Protein AF-A0A848V1P3-F1 (afdb_monomer)

pLDDT: mean 95.06, std 8.99, range [44.69, 98.81]

Structure (mmCIF, N/CA/C/O backbone):
data_AF-A0A848V1P3-F1
#
_entry.id   AF-A0A848V1P3-F1
#
loop_
_atom_site.group_PDB
_atom_site.id
_atom_site.type_symbol
_atom_site.label_atom_id
_atom_site.label_alt_id
_atom_site.label_comp_id
_atom_site.label_asym_id
_atom_site.label_entity_id
_atom_site.label_seq_id
_atom_site.pdbx_PDB_ins_code
_atom_site.Cartn_x
_atom_site.Cartn_y
_atom_site.Cartn_z
_atom_site.occupancy
_atom_site.B_iso_or_equiv
_atom_site.auth_seq_id
_atom_site.auth_comp_id
_atom_site.auth_asym_id
_atom_site.auth_atom_id
_atom_site.pdbx_PDB_model_num
ATOM 1 N N . MET 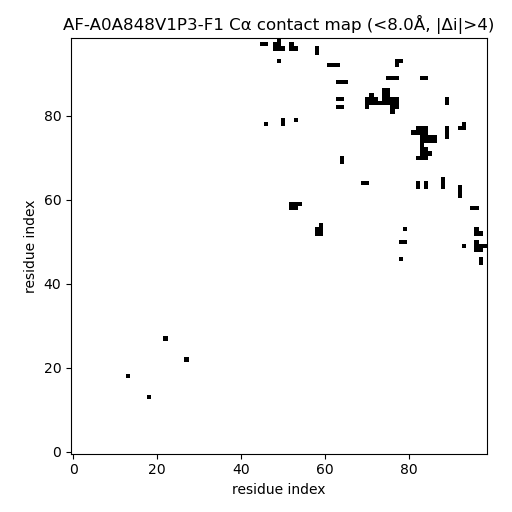A 1 1 ? 36.326 -0.272 -18.961 1.00 44.69 1 MET A N 1
ATOM 2 C CA . MET A 1 1 ? 35.770 0.718 -18.016 1.00 44.69 1 MET A CA 1
ATOM 3 C C . MET A 1 1 ? 36.032 2.095 -18.594 1.00 44.69 1 MET A C 1
ATOM 5 O O . MET A 1 1 ? 37.185 2.499 -18.661 1.00 44.69 1 MET A O 1
ATOM 9 N N . SER A 1 2 ? 34.999 2.743 -19.135 1.00 53.47 2 SER A N 1
ATOM 10 C CA . SER A 1 2 ? 35.111 4.112 -19.646 1.00 53.47 2 SER A CA 1
ATOM 11 C C . SER A 1 2 ? 35.433 5.034 -18.468 1.00 53.47 2 SER A C 1
ATOM 13 O O . SER A 1 2 ? 34.736 5.024 -17.457 1.00 53.47 2 SER A O 1
ATOM 15 N N . SER A 1 3 ? 36.549 5.752 -18.573 1.00 63.91 3 SER A N 1
ATOM 16 C CA . SER A 1 3 ? 36.917 6.813 -17.641 1.00 63.91 3 SER A CA 1
ATOM 17 C C . SER A 1 3 ? 35.860 7.912 -17.733 1.00 63.91 3 SER A C 1
ATOM 19 O O . SER A 1 3 ? 35.610 8.442 -18.814 1.00 63.91 3 SER A O 1
ATOM 21 N N . PHE A 1 4 ? 35.219 8.217 -16.605 1.00 70.12 4 PHE A N 1
ATOM 22 C CA . PHE A 1 4 ? 34.343 9.376 -16.483 1.00 70.12 4 PHE A CA 1
ATOM 23 C C . PHE A 1 4 ? 35.170 10.645 -16.701 1.00 70.12 4 PHE A C 1
ATOM 25 O O . PHE A 1 4 ? 36.092 10.922 -15.931 1.00 70.12 4 PHE A O 1
ATOM 32 N N . ASP A 1 5 ? 34.846 11.417 -17.737 1.00 78.06 5 ASP A N 1
ATOM 33 C CA . ASP A 1 5 ? 35.415 12.750 -17.908 1.00 78.06 5 ASP A CA 1
ATOM 34 C C . ASP A 1 5 ? 34.741 13.713 -16.926 1.00 78.06 5 ASP A C 1
ATOM 36 O O . ASP A 1 5 ? 33.627 14.188 -17.152 1.00 78.06 5 ASP A O 1
ATOM 40 N N . ILE A 1 6 ? 35.439 14.013 -15.830 1.00 74.94 6 ILE A N 1
ATOM 41 C CA . ILE A 1 6 ? 34.988 14.933 -14.778 1.00 74.94 6 ILE A CA 1
ATOM 42 C C . ILE A 1 6 ? 34.774 16.378 -15.268 1.00 74.94 6 ILE A C 1
ATOM 44 O O . ILE A 1 6 ? 34.255 17.198 -14.516 1.00 74.94 6 ILE A O 1
ATOM 48 N N . ARG A 1 7 ? 35.194 16.717 -16.496 1.00 81.94 7 ARG A N 1
ATOM 49 C CA . ARG A 1 7 ? 34.994 18.041 -17.112 1.00 81.94 7 ARG A CA 1
ATOM 50 C C . ARG A 1 7 ? 33.762 18.101 -18.014 1.00 81.94 7 ARG A C 1
ATOM 52 O O . ARG A 1 7 ? 33.418 19.179 -18.497 1.00 81.94 7 ARG A O 1
ATOM 59 N N . SER A 1 8 ? 33.095 16.973 -18.245 1.00 82.69 8 SER A N 1
ATOM 60 C CA . SER A 1 8 ? 31.884 16.916 -19.055 1.00 82.69 8 SER A CA 1
ATOM 61 C C . SER A 1 8 ? 30.660 17.346 -18.245 1.00 82.69 8 SER A C 1
ATOM 63 O O . SER A 1 8 ? 30.381 16.803 -17.181 1.00 82.69 8 SER A O 1
ATOM 65 N N . ALA A 1 9 ? 29.876 18.283 -18.783 1.00 86.88 9 ALA A N 1
ATOM 66 C CA . ALA A 1 9 ? 28.559 18.639 -18.243 1.00 86.88 9 ALA A CA 1
ATOM 67 C C . ALA A 1 9 ? 27.457 17.635 -18.646 1.00 86.88 9 ALA A C 1
ATOM 69 O O . ALA A 1 9 ? 26.294 17.803 -18.274 1.00 86.88 9 ALA A O 1
ATOM 70 N N . LYS A 1 10 ? 27.794 16.602 -19.435 1.00 85.62 10 LYS A N 1
ATOM 71 C CA . LYS A 1 10 ? 26.838 15.571 -19.842 1.00 85.62 10 LYS A CA 1
ATOM 72 C C . LYS A 1 10 ? 26.542 14.669 -18.647 1.00 85.62 10 LYS A C 1
ATOM 74 O O . LYS A 1 10 ? 27.421 13.954 -18.170 1.00 85.62 10 LYS A O 1
ATOM 79 N N . ARG A 1 11 ? 25.289 14.688 -18.189 1.00 85.31 11 ARG A N 1
ATOM 80 C CA . ARG A 1 11 ? 24.819 13.791 -17.133 1.00 85.31 11 ARG A CA 1
ATOM 81 C C . ARG A 1 11 ? 24.935 12.334 -17.612 1.00 85.31 11 ARG A C 1
ATOM 83 O O . ARG A 1 11 ? 24.542 12.062 -18.747 1.00 85.31 11 ARG A O 1
ATOM 90 N N . PRO A 1 12 ? 25.476 11.423 -16.790 1.00 89.06 12 PRO A N 1
ATOM 91 C CA . PRO A 1 12 ? 25.492 10.008 -17.124 1.00 89.06 12 PRO A CA 1
ATOM 92 C C . PRO A 1 12 ? 24.085 9.418 -17.119 1.00 89.06 12 PRO A C 1
ATOM 94 O O . PRO A 1 12 ? 23.186 9.929 -16.444 1.00 89.06 12 PRO A O 1
ATOM 97 N N . ASP A 1 13 ? 23.931 8.324 -17.853 1.00 93.25 13 ASP A N 1
ATOM 98 C CA . ASP A 1 13 ? 22.720 7.514 -17.814 1.00 93.25 13 ASP A CA 1
ATOM 99 C C . ASP A 1 13 ? 22.551 6.861 -16.425 1.00 93.25 13 ASP A C 1
ATOM 101 O O . ASP A 1 13 ? 23.536 6.735 -15.684 1.00 93.25 13 ASP A O 1
ATOM 105 N N . PRO A 1 14 ? 21.324 6.463 -16.036 1.00 95.50 14 PRO A N 1
ATOM 106 C CA . PRO A 1 14 ? 21.097 5.737 -14.791 1.00 95.50 14 PRO A CA 1
ATOM 107 C C . PRO A 1 14 ? 21.908 4.439 -14.719 1.00 95.50 14 PRO A C 1
ATOM 109 O O . PRO A 1 14 ? 22.164 3.789 -15.735 1.00 95.50 14 PRO A O 1
ATOM 112 N N . ASP A 1 15 ? 22.271 4.039 -13.499 1.00 96.56 15 ASP A N 1
ATOM 113 C CA . ASP A 1 15 ? 22.933 2.758 -13.271 1.00 96.56 15 ASP A CA 1
ATOM 114 C C . ASP A 1 15 ? 22.086 1.611 -13.820 1.00 96.56 15 ASP A C 1
ATOM 116 O O . ASP A 1 15 ? 20.867 1.580 -13.643 1.00 96.56 15 ASP A O 1
ATOM 120 N N . LYS A 1 16 ? 22.752 0.619 -14.420 1.00 97.38 16 LYS A N 1
ATOM 12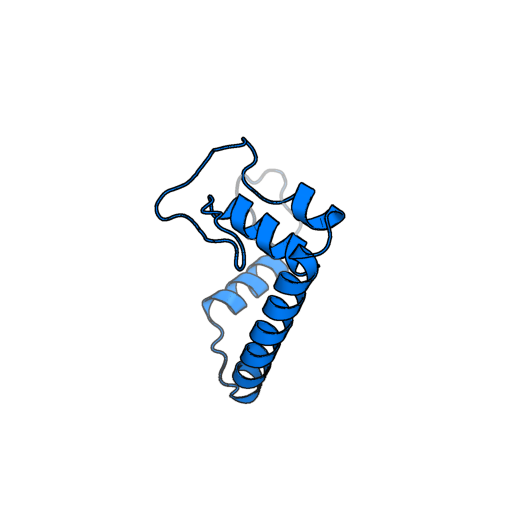1 C CA . LYS A 1 16 ? 22.083 -0.518 -15.062 1.00 97.38 16 LYS A CA 1
ATOM 122 C C . LYS A 1 16 ? 21.053 -1.202 -14.156 1.00 97.38 16 LYS A C 1
ATOM 124 O O . LYS A 1 16 ? 19.990 -1.564 -14.633 1.00 97.38 16 LYS A O 1
ATOM 129 N N . VAL A 1 17 ? 21.336 -1.337 -12.859 1.00 98.19 17 VAL A N 1
ATOM 130 C CA . VAL A 1 17 ? 20.405 -1.952 -11.894 1.00 98.19 17 VAL A CA 1
ATOM 131 C C . VAL A 1 17 ? 19.082 -1.184 -11.805 1.00 98.19 17 VAL A C 1
ATOM 133 O O . VAL A 1 17 ? 18.029 -1.802 -11.701 1.00 98.19 17 VAL A O 1
ATOM 136 N N . LEU A 1 18 ? 19.121 0.151 -11.858 1.00 98.25 18 LEU A N 1
ATOM 137 C CA . LEU A 1 18 ? 17.914 0.977 -11.811 1.00 98.25 18 LEU A CA 1
ATOM 138 C C . LEU A 1 18 ? 17.109 0.845 -13.104 1.00 98.25 18 LEU A C 1
ATOM 140 O O . LEU A 1 18 ? 15.890 0.706 -13.040 1.00 98.25 18 LEU A O 1
ATOM 144 N N . SER A 1 19 ? 17.792 0.848 -14.250 1.00 98.19 19 SER A N 1
ATOM 145 C CA . SER A 1 19 ? 17.151 0.650 -15.551 1.00 98.19 19 SER A CA 1
ATOM 146 C C . SER A 1 19 ? 16.528 -0.742 -15.663 1.00 98.19 19 SER A C 1
ATOM 148 O O . SER A 1 19 ? 15.365 -0.844 -16.015 1.00 98.19 19 SER A O 1
ATOM 150 N N . ASP A 1 20 ? 17.235 -1.798 -15.249 1.00 98.50 20 ASP A N 1
ATOM 151 C CA . ASP A 1 20 ? 16.727 -3.176 -15.315 1.00 98.50 20 ASP A CA 1
ATOM 152 C C . ASP A 1 20 ? 15.458 -3.364 -14.452 1.00 98.50 20 ASP A C 1
ATOM 154 O O . ASP A 1 20 ? 14.527 -4.062 -14.856 1.00 98.50 20 ASP A O 1
ATOM 158 N N . ILE A 1 21 ? 15.386 -2.727 -13.272 1.00 98.56 21 ILE A N 1
ATOM 159 C CA . ILE A 1 21 ? 14.171 -2.730 -12.437 1.00 98.56 21 ILE A CA 1
ATOM 160 C C . ILE A 1 21 ? 13.041 -1.956 -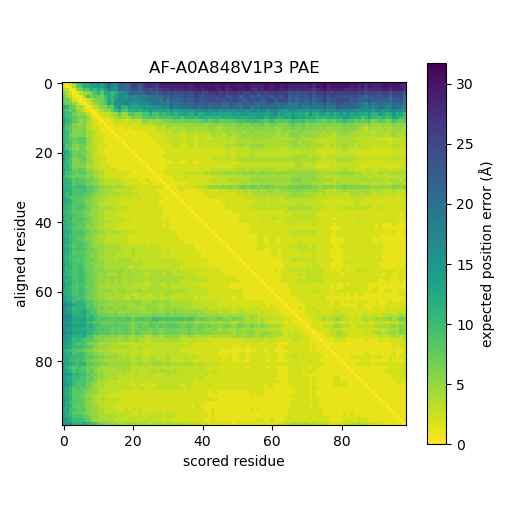13.124 1.00 98.56 21 ILE A C 1
ATOM 162 O O . ILE A 1 21 ? 11.901 -2.419 -13.119 1.00 98.56 21 ILE A O 1
ATOM 166 N N . ALA A 1 22 ? 13.338 -0.783 -13.690 1.00 98.50 22 ALA A N 1
ATOM 167 C CA . ALA A 1 22 ? 12.342 0.043 -14.366 1.00 98.50 22 ALA A CA 1
ATOM 168 C C . ALA A 1 22 ? 11.750 -0.678 -15.586 1.00 98.50 22 ALA A C 1
ATOM 170 O O . ALA A 1 22 ? 10.528 -0.759 -15.696 1.00 98.50 22 ALA A O 1
ATOM 171 N N . ASP A 1 23 ? 12.600 -1.262 -16.429 1.00 98.56 23 ASP A N 1
ATOM 172 C CA . ASP A 1 23 ? 12.202 -2.021 -17.616 1.00 98.56 23 ASP A CA 1
ATOM 173 C C . ASP A 1 23 ? 11.333 -3.228 -17.220 1.00 98.56 23 ASP A C 1
ATOM 175 O O . ASP A 1 23 ? 10.280 -3.464 -17.808 1.00 98.56 23 ASP A O 1
ATOM 179 N N . TYR A 1 24 ? 11.697 -3.956 -16.154 1.00 98.50 24 TYR A N 1
ATOM 180 C CA . TYR A 1 24 ? 10.863 -5.046 -15.635 1.00 98.50 24 TYR A CA 1
ATOM 181 C C . TYR A 1 24 ? 9.481 -4.559 -15.173 1.00 98.50 24 TYR A C 1
ATOM 183 O O . TYR A 1 24 ? 8.474 -5.180 -15.495 1.00 98.50 24 TYR A O 1
ATOM 191 N N . VAL A 1 25 ? 9.409 -3.460 -14.417 1.00 98.38 25 VAL A N 1
ATOM 192 C CA . VAL A 1 25 ? 8.130 -2.949 -13.892 1.00 98.38 25 VAL A CA 1
ATOM 193 C C . VAL A 1 25 ? 7.223 -2.414 -15.005 1.00 98.38 25 VAL A C 1
ATOM 195 O O . VAL A 1 25 ? 6.003 -2.515 -14.879 1.00 98.38 25 VAL A O 1
ATOM 198 N N . LEU A 1 26 ? 7.793 -1.830 -16.063 1.00 98.38 26 LEU A N 1
ATOM 199 C CA . LEU A 1 26 ? 7.034 -1.208 -17.150 1.00 98.38 26 LEU A CA 1
ATOM 200 C C . LEU A 1 26 ? 6.602 -2.201 -18.232 1.00 98.38 26 LEU A C 1
ATOM 202 O O . LEU A 1 26 ? 5.468 -2.112 -18.699 1.00 98.38 26 LEU A O 1
ATOM 206 N N . ASP A 1 27 ? 7.480 -3.131 -18.614 1.00 98.38 27 ASP A N 1
ATOM 20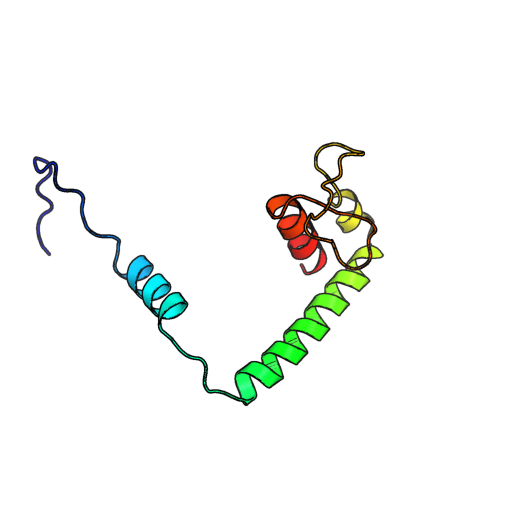7 C CA . ASP A 1 27 ? 7.312 -3.894 -19.856 1.00 98.38 27 ASP A CA 1
ATOM 208 C C . ASP A 1 27 ? 7.053 -5.392 -19.641 1.00 98.38 27 ASP A C 1
ATOM 210 O O . ASP A 1 27 ? 6.604 -6.079 -20.561 1.00 98.38 27 ASP A O 1
ATOM 214 N N . TYR A 1 28 ? 7.332 -5.939 -18.453 1.00 98.38 28 TYR A N 1
ATOM 215 C CA . TYR A 1 28 ? 7.133 -7.366 -18.209 1.00 98.38 28 TYR A CA 1
ATOM 216 C C . TYR A 1 28 ? 5.662 -7.706 -17.942 1.00 98.38 28 TYR A C 1
ATOM 218 O O . TYR A 1 28 ? 5.048 -7.222 -16.990 1.00 98.38 28 TYR A O 1
ATOM 226 N N . GLU A 1 29 ? 5.113 -8.631 -18.728 1.00 98.12 29 GLU A N 1
ATOM 227 C CA . GLU A 1 29 ? 3.769 -9.168 -18.523 1.00 98.12 29 GLU A CA 1
ATOM 228 C C . GLU A 1 29 ? 3.817 -10.492 -17.744 1.00 98.12 29 GLU A C 1
ATOM 230 O O . GLU A 1 29 ? 4.410 -11.487 -18.171 1.00 98.12 29 GLU A O 1
ATOM 235 N N . VAL A 1 30 ? 3.161 -10.529 -16.583 1.00 97.56 30 VAL A N 1
ATOM 236 C CA . VAL A 1 30 ? 3.062 -11.748 -15.773 1.00 97.56 30 VAL A CA 1
ATOM 237 C C . VAL A 1 30 ? 2.013 -12.685 -16.387 1.00 97.56 30 VAL A C 1
ATOM 239 O O . VAL A 1 30 ? 0.820 -12.449 -16.254 1.00 97.56 30 VAL A O 1
ATOM 242 N N . ALA A 1 31 ? 2.438 -13.794 -16.999 1.00 97.56 31 ALA A N 1
ATOM 243 C CA . ALA A 1 31 ? 1.535 -14.780 -17.623 1.00 97.56 31 ALA A CA 1
ATOM 244 C C . ALA A 1 31 ? 1.275 -16.050 -16.775 1.00 97.56 31 ALA A C 1
ATOM 246 O O . ALA A 1 31 ? 0.739 -17.041 -17.270 1.00 97.56 31 ALA A O 1
ATOM 247 N N . SER A 1 32 ? 1.685 -16.064 -15.502 1.00 98.44 32 SER A N 1
ATOM 248 C CA . SER A 1 32 ? 1.585 -17.248 -14.634 1.00 98.44 32 SER A CA 1
ATOM 249 C C . SER A 1 32 ? 0.309 -17.236 -13.792 1.00 98.44 32 SER A C 1
ATOM 251 O O . SER A 1 32 ? 0.187 -16.452 -12.848 1.00 98.44 32 SER A O 1
ATOM 253 N N . GLU A 1 33 ? -0.620 -18.152 -14.084 1.00 98.44 33 GLU A N 1
ATOM 254 C CA . GLU A 1 33 ? -1.831 -18.353 -13.272 1.00 98.44 33 GLU A CA 1
ATOM 255 C C . GLU A 1 33 ? -1.479 -18.689 -11.816 1.00 98.44 33 GLU A C 1
ATOM 257 O O . GLU A 1 33 ? -2.090 -18.165 -10.883 1.00 98.44 33 GLU A O 1
ATOM 262 N N . GLU A 1 34 ? -0.440 -19.502 -11.608 1.00 98.62 34 GLU A N 1
ATOM 263 C CA . GLU A 1 34 ? 0.016 -19.874 -10.271 1.00 98.62 34 GLU A CA 1
ATOM 264 C C . GLU A 1 34 ? 0.532 -18.670 -9.477 1.00 98.62 34 GLU A C 1
ATOM 266 O O . GLU A 1 34 ? 0.252 -18.556 -8.281 1.00 98.62 34 GLU A O 1
ATOM 271 N N . ALA A 1 35 ? 1.231 -17.738 -10.137 1.00 98.62 35 ALA A N 1
ATOM 272 C CA . ALA A 1 35 ? 1.699 -16.515 -9.493 1.00 98.62 35 ALA A CA 1
ATOM 273 C C . ALA A 1 35 ? 0.520 -15.662 -9.003 1.00 98.62 35 ALA A C 1
ATOM 275 O O . ALA A 1 35 ? 0.515 -15.236 -7.849 1.00 98.62 35 ALA A O 1
ATOM 276 N N . TYR A 1 36 ? -0.516 -15.474 -9.828 1.00 98.75 36 TYR A N 1
ATOM 277 C CA . TYR A 1 36 ? -1.714 -14.729 -9.427 1.00 98.75 36 TYR A CA 1
ATOM 278 C C . TYR A 1 36 ? -2.526 -15.446 -8.346 1.00 98.75 36 TYR A C 1
ATOM 280 O O . TYR A 1 36 ? -2.994 -14.810 -7.397 1.00 98.75 36 TYR A O 1
ATOM 288 N N . ARG A 1 37 ? -2.672 -16.772 -8.449 1.00 98.69 37 ARG A N 1
ATOM 289 C CA . ARG A 1 37 ? -3.369 -17.578 -7.442 1.00 98.69 37 ARG A CA 1
ATOM 290 C C . ARG A 1 37 ? -2.687 -17.471 -6.081 1.00 98.69 37 ARG A C 1
ATOM 292 O O . ARG A 1 37 ? -3.356 -17.219 -5.080 1.00 98.69 37 ARG A O 1
ATOM 299 N N . THR A 1 38 ? -1.365 -17.588 -6.053 1.00 98.69 38 THR A N 1
ATOM 300 C CA . THR A 1 38 ? -0.588 -17.472 -4.818 1.00 98.69 38 THR A CA 1
ATOM 301 C C . THR A 1 38 ? -0.548 -16.034 -4.299 1.00 98.69 38 THR A C 1
ATOM 303 O O . THR A 1 38 ? -0.697 -15.827 -3.096 1.00 98.69 38 THR A O 1
ATOM 306 N N . ALA A 1 39 ? -0.468 -15.022 -5.170 1.00 98.69 39 ALA A N 1
ATOM 307 C CA . ALA A 1 39 ? -0.572 -13.616 -4.770 1.00 98.69 39 ALA A CA 1
ATOM 308 C C . ALA A 1 39 ? -1.915 -13.302 -4.087 1.00 98.69 39 ALA A C 1
ATOM 310 O O . ALA A 1 39 ? -1.947 -12.573 -3.096 1.00 98.69 39 ALA A O 1
ATOM 311 N N . ARG A 1 40 ? -3.022 -13.903 -4.549 1.00 98.75 40 ARG A N 1
ATOM 312 C CA . ARG A 1 40 ? -4.329 -13.785 -3.884 1.00 98.75 40 ARG A CA 1
ATOM 313 C C . ARG A 1 40 ? -4.309 -14.360 -2.466 1.00 98.75 40 ARG A C 1
ATOM 315 O O . ARG A 1 40 ? -4.871 -13.740 -1.565 1.00 98.75 40 ARG A O 1
ATOM 322 N N . TYR A 1 41 ? -3.677 -15.513 -2.254 1.00 98.81 41 TYR A N 1
ATOM 323 C CA . TYR A 1 41 ? -3.530 -16.073 -0.907 1.00 98.81 41 TYR A CA 1
ATOM 324 C C . TYR A 1 41 ? -2.623 -15.213 -0.026 1.00 98.81 41 TYR A C 1
ATOM 326 O O . TYR A 1 41 ? -2.979 -14.950 1.118 1.00 98.81 41 TYR A O 1
ATOM 334 N N . CYS A 1 42 ? -1.520 -14.704 -0.578 1.00 98.75 42 CYS A N 1
ATOM 335 C CA . CYS A 1 42 ? -0.632 -13.772 0.113 1.00 98.75 42 CYS A CA 1
ATOM 336 C C . CYS A 1 42 ? -1.380 -12.511 0.571 1.00 98.75 42 CYS A C 1
ATOM 338 O O . CYS A 1 42 ? -1.241 -12.099 1.719 1.00 98.75 42 CYS A O 1
ATOM 340 N N . LEU A 1 43 ? -2.244 -11.938 -0.276 1.00 98.81 43 LEU A N 1
ATOM 341 C CA . LEU A 1 43 ? -3.080 -10.795 0.099 1.00 98.81 43 LEU A CA 1
ATOM 342 C C . LEU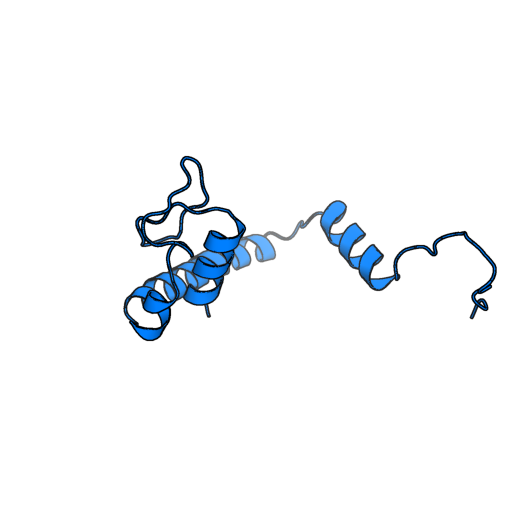 A 1 43 ? -4.018 -11.126 1.270 1.00 98.81 43 LEU A C 1
ATOM 344 O O . LEU A 1 43 ? -4.134 -10.331 2.201 1.00 98.81 43 LEU A O 1
ATOM 348 N N . MET A 1 44 ? -4.684 -12.285 1.232 1.00 98.75 44 MET A N 1
ATOM 349 C CA . MET A 1 44 ? -5.581 -12.718 2.311 1.00 98.75 44 MET A CA 1
ATOM 350 C C . MET A 1 44 ? -4.831 -12.899 3.638 1.00 98.75 44 MET A C 1
ATOM 352 O O . MET A 1 44 ? -5.293 -12.408 4.665 1.00 98.75 44 MET A O 1
ATOM 356 N N . ASP A 1 45 ? -3.678 -13.567 3.603 1.00 98.81 45 ASP A N 1
ATOM 357 C CA . ASP A 1 45 ? -2.818 -13.802 4.767 1.00 98.81 45 ASP A CA 1
ATOM 358 C C . ASP A 1 45 ? -2.276 -12.490 5.358 1.00 98.81 45 ASP A C 1
ATOM 360 O O . ASP A 1 45 ? -2.394 -12.232 6.556 1.00 98.81 45 ASP A O 1
ATOM 364 N N . THR A 1 46 ? -1.790 -11.603 4.489 1.00 98.75 46 THR A N 1
ATOM 365 C CA . THR A 1 46 ? -1.251 -10.291 4.864 1.00 98.75 46 THR A CA 1
ATOM 366 C C . THR A 1 46 ? -2.310 -9.431 5.558 1.00 98.75 46 THR A C 1
ATOM 368 O O . THR A 1 46 ? -2.050 -8.846 6.609 1.00 98.75 46 THR A O 1
ATOM 371 N N . LEU A 1 47 ? -3.532 -9.377 5.012 1.00 98.69 47 LEU A N 1
ATOM 372 C CA . LEU A 1 47 ? -4.633 -8.639 5.637 1.00 98.69 47 LEU A CA 1
ATOM 373 C C . LEU A 1 47 ? -5.045 -9.255 6.980 1.00 98.69 47 LEU A C 1
ATOM 375 O O . LEU A 1 47 ? -5.310 -8.510 7.921 1.00 98.69 47 LEU A O 1
ATOM 379 N N . ALA A 1 48 ? -5.068 -10.586 7.095 1.00 98.56 48 ALA A N 1
ATOM 380 C CA . ALA A 1 48 ? -5.374 -11.264 8.353 1.00 98.56 48 ALA A CA 1
ATOM 381 C C . ALA A 1 48 ? -4.342 -10.939 9.448 1.00 98.56 48 ALA A C 1
ATOM 383 O O . ALA A 1 48 ? -4.738 -10.575 10.556 1.00 98.56 48 ALA A O 1
ATOM 384 N N . CYS A 1 49 ? -3.043 -10.978 9.122 1.00 98.56 49 CYS A N 1
ATOM 385 C CA . CYS A 1 49 ? -1.973 -10.533 10.021 1.00 98.56 49 CYS A CA 1
ATOM 386 C C . CYS A 1 49 ? -2.186 -9.078 10.464 1.00 98.56 49 CYS 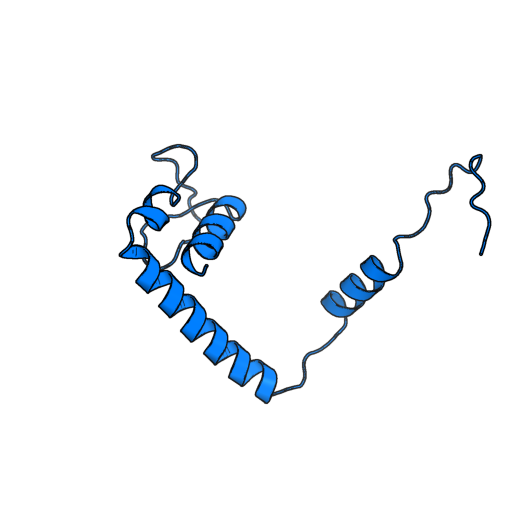A C 1
ATOM 388 O O . CYS A 1 49 ? -2.131 -8.774 11.656 1.00 98.56 49 CYS A O 1
ATOM 390 N N . GLY A 1 50 ? -2.505 -8.194 9.512 1.00 98.62 50 GLY A N 1
ATOM 391 C CA . GLY A 1 50 ? -2.784 -6.787 9.789 1.00 98.62 50 GLY A CA 1
ATOM 392 C C . GLY A 1 50 ? -3.971 -6.572 10.731 1.00 98.62 50 GLY A C 1
ATOM 393 O O . GLY A 1 50 ? -3.888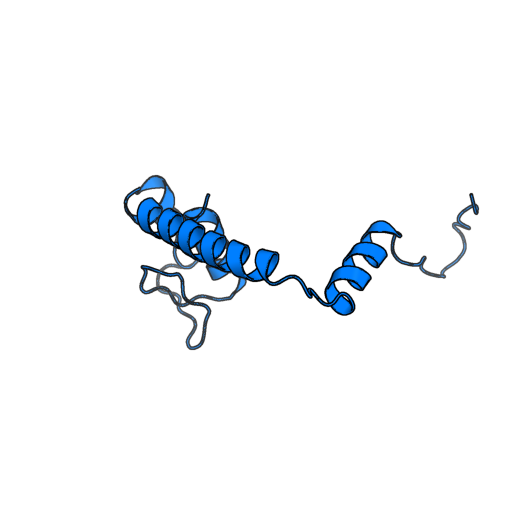 -5.750 11.639 1.00 98.62 50 GLY A O 1
ATOM 394 N N . PHE A 1 51 ? -5.062 -7.326 10.566 1.00 98.69 51 PHE A N 1
ATOM 395 C CA . PHE A 1 51 ? -6.206 -7.250 11.479 1.00 98.69 51 PHE A CA 1
ATOM 396 C C . PHE A 1 51 ? -5.858 -7.745 12.880 1.00 98.69 51 PHE A C 1
ATOM 398 O O . PHE A 1 51 ? -6.236 -7.101 13.853 1.00 98.69 51 PHE A O 1
ATOM 405 N N . GLN A 1 52 ? -5.100 -8.837 12.992 1.00 98.44 52 GLN A N 1
ATOM 406 C CA . GLN A 1 52 ? -4.660 -9.351 14.288 1.00 98.44 52 GLN A CA 1
ATOM 407 C C . GLN A 1 52 ? -3.762 -8.347 15.033 1.00 98.44 52 GLN A C 1
ATOM 409 O O . GLN A 1 52 ? -3.841 -8.237 16.254 1.00 98.44 52 GLN A O 1
ATOM 414 N N . ALA A 1 53 ? -2.938 -7.573 14.322 1.00 98.56 53 ALA A N 1
ATOM 415 C CA . ALA A 1 53 ? -2.084 -6.553 14.931 1.00 98.56 53 ALA A CA 1
ATOM 416 C C . ALA A 1 53 ? -2.871 -5.423 15.627 1.00 98.56 53 ALA A C 1
ATOM 418 O O . ALA A 1 53 ? -2.340 -4.785 16.541 1.00 98.56 53 ALA A O 1
ATOM 419 N N . LEU A 1 54 ? -4.139 -5.196 15.257 1.00 98.44 54 LEU A N 1
ATOM 420 C CA . LEU A 1 54 ? -4.988 -4.171 15.878 1.00 98.44 54 LEU A CA 1
ATOM 421 C C . LEU A 1 54 ? -5.326 -4.474 17.348 1.00 98.44 54 LEU A C 1
ATOM 423 O O . LEU A 1 54 ? -5.622 -3.547 18.101 1.00 98.44 54 LEU A O 1
ATOM 427 N N . ASP A 1 55 ? -5.192 -5.728 17.786 1.00 98.44 55 ASP A N 1
ATOM 428 C CA . ASP A 1 55 ? -5.355 -6.115 19.193 1.00 98.44 55 ASP A CA 1
ATOM 429 C C . ASP A 1 55 ? -4.141 -5.740 20.065 1.00 98.44 55 ASP A C 1
ATOM 431 O O . ASP A 1 55 ? -4.182 -5.870 21.290 1.00 98.44 55 ASP A O 1
ATOM 435 N N . TYR A 1 56 ? -3.048 -5.251 19.464 1.00 98.50 56 TYR A N 1
ATOM 436 C CA . TYR A 1 56 ? -1.805 -4.931 20.162 1.00 98.50 56 TYR A CA 1
ATOM 437 C C . TYR A 1 56 ? -1.629 -3.410 20.301 1.00 98.50 56 TYR A C 1
ATOM 439 O O . TYR A 1 56 ? -1.264 -2.740 19.329 1.00 98.50 56 TYR A O 1
ATOM 447 N N . PRO A 1 57 ? -1.744 -2.839 21.521 1.00 98.25 57 PRO A N 1
ATOM 448 C CA . PRO A 1 57 ? -1.569 -1.399 21.753 1.00 98.25 57 PRO A CA 1
ATOM 449 C C . PRO A 1 57 ? -0.207 -0.849 21.310 1.00 98.25 57 PRO A C 1
ATOM 451 O O . PRO A 1 57 ? -0.058 0.339 21.033 1.00 98.25 57 PRO A O 1
ATOM 454 N N . ALA A 1 58 ? 0.811 -1.712 21.250 1.00 98.38 58 ALA A N 1
ATOM 455 C CA . ALA A 1 58 ? 2.132 -1.346 20.758 1.00 98.38 58 ALA A CA 1
ATOM 456 C C . ALA A 1 58 ? 2.140 -1.005 19.257 1.00 98.38 58 ALA A C 1
ATOM 458 O O . ALA A 1 58 ? 2.909 -0.128 18.869 1.00 98.38 58 ALA A O 1
ATOM 459 N N . CYS A 1 59 ? 1.293 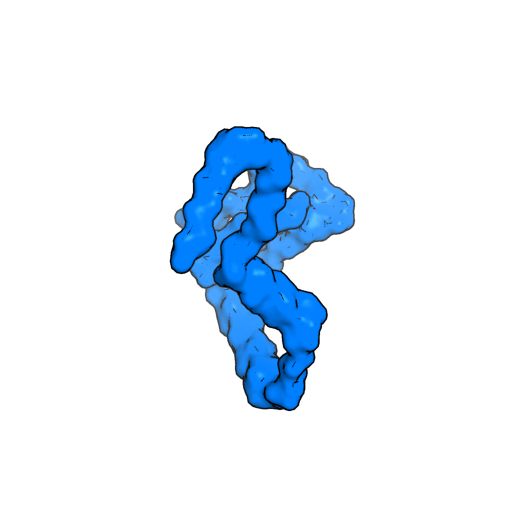-1.661 18.456 1.00 98.38 59 CYS A N 1
ATOM 460 C CA . CYS A 1 59 ? 1.082 -1.339 17.047 1.00 98.38 59 CYS A CA 1
ATOM 461 C C . CYS A 1 59 ? 0.149 -0.128 16.924 1.00 98.38 59 CYS A C 1
ATOM 463 O O . CYS A 1 59 ? 0.536 0.896 16.365 1.00 98.38 59 CYS A O 1
ATOM 465 N N . THR A 1 60 ? -1.042 -0.186 17.534 1.00 98.19 60 THR A N 1
ATOM 466 C CA . THR A 1 60 ? -2.091 0.827 17.310 1.00 98.19 60 THR A CA 1
ATOM 467 C C . THR A 1 60 ? -1.724 2.233 17.776 1.00 98.19 60 THR A C 1
ATOM 469 O O . THR A 1 60 ? -2.190 3.201 17.181 1.00 98.19 60 THR A O 1
ATOM 472 N N . LYS A 1 61 ? -0.823 2.386 18.757 1.00 97.69 61 LYS A N 1
ATOM 473 C CA . LYS A 1 61 ? -0.302 3.706 19.165 1.00 97.69 61 LYS A CA 1
ATOM 474 C C . LYS A 1 61 ? 0.495 4.437 18.073 1.00 97.69 61 LYS A C 1
ATOM 476 O O . LYS A 1 61 ? 0.774 5.621 18.235 1.00 97.69 61 LYS A O 1
ATOM 481 N N . LEU A 1 62 ? 0.941 3.726 17.035 1.00 98.00 62 LEU A N 1
ATOM 482 C CA . LEU A 1 62 ? 1.694 4.277 15.903 1.00 98.00 62 LEU A CA 1
ATOM 483 C C . LEU A 1 62 ? 0.793 4.574 14.696 1.00 98.00 62 LEU A C 1
ATOM 485 O O . LEU A 1 62 ? 1.265 5.147 13.716 1.00 98.00 62 LEU A O 1
ATOM 489 N N . LEU A 1 63 ? -0.474 4.158 14.749 1.00 98.19 63 LEU A N 1
ATOM 490 C CA . LEU A 1 63 ? -1.432 4.316 13.663 1.00 98.19 63 LEU A CA 1
ATOM 491 C C . LEU A 1 63 ? -2.166 5.662 13.756 1.00 98.19 63 LEU A C 1
ATOM 493 O O . LEU A 1 63 ? -2.113 6.371 14.761 1.00 98.19 63 LEU A O 1
ATOM 497 N N . GLY A 1 64 ? -2.886 5.990 12.689 1.00 97.88 64 GLY A N 1
ATOM 498 C CA . GLY A 1 64 ? -3.632 7.226 12.525 1.00 97.88 64 GLY A CA 1
ATOM 499 C C . GLY A 1 64 ? -2.845 8.332 11.813 1.00 97.88 64 GLY A C 1
ATOM 500 O O . GLY A 1 64 ? -1.750 8.107 11.284 1.00 97.88 64 GLY A O 1
ATOM 501 N N . PRO A 1 65 ? -3.434 9.537 11.742 1.00 97.69 65 PRO A N 1
ATOM 502 C CA . PRO A 1 65 ? -2.791 10.699 11.146 1.00 97.69 65 PRO A CA 1
ATOM 503 C C . PRO A 1 65 ? -1.655 11.226 12.032 1.00 97.69 65 PRO A C 1
ATOM 505 O O . PRO A 1 65 ? -1.723 11.148 13.257 1.00 97.69 65 PRO A O 1
ATOM 508 N N . VAL A 1 66 ? -0.655 11.870 11.417 1.00 96.69 66 VAL A N 1
ATOM 509 C CA . VAL A 1 66 ? 0.428 12.561 12.152 1.00 96.69 66 VAL A CA 1
ATOM 510 C C . VAL A 1 66 ? -0.129 13.633 13.093 1.00 96.69 66 VAL A C 1
ATOM 512 O O . VAL A 1 66 ? 0.359 13.804 14.208 1.00 96.69 66 VAL A O 1
ATOM 515 N N . VAL A 1 67 ? -1.161 14.353 12.645 1.00 96.50 67 VAL A N 1
ATOM 516 C CA . VAL A 1 67 ? -1.881 15.343 13.451 1.00 96.50 67 VAL A CA 1
ATOM 517 C C . VAL A 1 67 ? -3.223 14.741 13.874 1.00 96.50 67 VAL A C 1
ATOM 519 O O . VAL A 1 67 ? -4.061 14.489 13.003 1.00 96.50 67 VAL A O 1
ATOM 522 N N . PRO A 1 68 ? -3.467 14.517 15.180 1.00 93.88 68 PRO A N 1
ATOM 523 C CA . PRO A 1 68 ? -4.727 13.958 15.659 1.00 93.88 68 PRO A CA 1
ATOM 524 C C . PRO A 1 68 ? -5.944 14.742 15.154 1.00 93.88 68 PRO A C 1
ATOM 526 O O . PRO A 1 68 ? -5.987 15.968 15.238 1.00 93.88 68 PRO A O 1
ATOM 529 N N . GLY A 1 69 ? -6.938 14.022 14.631 1.00 92.56 69 GLY A N 1
ATOM 530 C CA . GLY A 1 69 ? -8.160 14.601 14.064 1.00 92.56 69 GLY A CA 1
ATOM 531 C C . GLY A 1 69 ? -8.062 15.018 12.593 1.00 92.56 69 GLY A C 1
ATOM 532 O O . GLY A 1 69 ? -9.091 15.334 11.999 1.00 92.56 69 GLY A O 1
ATOM 533 N N . ALA A 1 70 ? -6.874 14.990 11.979 1.00 94.69 70 ALA A N 1
ATOM 534 C CA . ALA A 1 70 ? -6.756 15.197 10.540 1.00 94.69 70 ALA A CA 1
ATOM 535 C C . ALA A 1 70 ? -7.387 14.031 9.759 1.00 94.69 70 ALA A C 1
ATOM 537 O O . ALA A 1 70 ? -7.265 12.865 10.132 1.00 94.69 70 ALA A O 1
ATOM 538 N N . THR A 1 71 ? -8.047 14.361 8.652 1.00 95.00 71 THR A N 1
ATOM 539 C CA . THR A 1 71 ? -8.664 13.407 7.725 1.00 95.00 71 THR A CA 1
ATOM 540 C C . THR A 1 71 ? -8.517 13.924 6.298 1.00 95.00 71 THR A C 1
ATOM 542 O O . THR A 1 71 ? -8.448 15.137 6.080 1.00 95.00 71 THR A O 1
ATOM 545 N N . MET A 1 72 ? -8.459 13.014 5.329 1.00 95.44 72 MET A N 1
ATOM 546 C CA . MET A 1 72 ? -8.421 13.337 3.908 1.00 95.44 72 MET A CA 1
ATOM 547 C C . MET A 1 72 ? -9.606 12.677 3.211 1.00 95.44 72 MET A C 1
ATOM 549 O O . MET A 1 72 ? -9.581 11.479 2.968 1.00 95.44 72 MET A O 1
ATOM 553 N N . SER A 1 73 ? -10.628 13.460 2.868 1.00 95.06 73 SER A N 1
ATOM 554 C CA . SER A 1 73 ? -11.767 12.955 2.092 1.00 95.06 73 SER A CA 1
ATOM 555 C C . SER A 1 73 ? -11.309 12.469 0.713 1.00 95.06 73 SER A C 1
ATOM 557 O O . SER A 1 73 ? -10.606 13.189 0.001 1.00 95.06 73 SER A O 1
ATOM 559 N N . GLY A 1 74 ? -11.693 11.248 0.345 1.00 95.31 74 GLY A N 1
ATOM 560 C CA . GLY A 1 74 ? -11.194 10.543 -0.837 1.00 95.31 74 GLY A CA 1
ATOM 561 C C . GLY A 1 74 ? -9.793 9.946 -0.659 1.00 95.31 74 GLY A C 1
ATOM 562 O O . GLY A 1 74 ? -9.166 9.565 -1.648 1.00 95.31 74 GLY A O 1
ATOM 563 N N . GLY A 1 75 ? -9.283 9.902 0.572 1.00 97.44 75 GLY A N 1
ATOM 564 C CA . GLY A 1 75 ? -7.961 9.392 0.911 1.00 97.44 75 GLY A CA 1
ATOM 565 C C . GLY A 1 75 ? -7.874 7.865 0.907 1.00 97.44 75 GLY A C 1
ATOM 566 O O . GLY A 1 75 ? -8.856 7.132 0.756 1.00 97.44 75 GLY A O 1
ATOM 567 N N . ALA A 1 76 ? -6.658 7.363 1.104 1.00 98.31 76 ALA A N 1
ATOM 568 C CA . ALA A 1 76 ? -6.423 5.938 1.267 1.00 98.31 76 ALA A CA 1
ATOM 569 C C . ALA A 1 76 ? -6.923 5.476 2.646 1.00 98.31 76 ALA A C 1
ATOM 571 O O . ALA A 1 76 ? -6.652 6.101 3.675 1.00 98.31 76 ALA A O 1
ATOM 572 N N . ARG A 1 77 ? -7.665 4.364 2.665 1.00 98.25 77 ARG A N 1
ATOM 573 C CA . ARG A 1 77 ? -8.260 3.799 3.882 1.00 98.25 77 ARG A CA 1
ATOM 574 C C . ARG A 1 77 ? -7.357 2.744 4.502 1.00 98.25 77 ARG A C 1
ATOM 576 O O . ARG A 1 77 ? -6.800 1.914 3.787 1.00 98.25 77 ARG A O 1
ATOM 583 N N . VAL A 1 78 ? -7.276 2.744 5.830 1.00 98.44 78 VAL A N 1
ATOM 584 C CA . VAL A 1 78 ? -6.531 1.734 6.593 1.00 98.44 78 VAL A CA 1
ATOM 585 C C . VAL A 1 78 ? -7.500 0.621 7.024 1.00 98.44 78 VAL A C 1
ATOM 587 O O . VAL A 1 78 ? -8.417 0.894 7.808 1.00 98.44 78 VAL A O 1
ATOM 590 N N . PRO A 1 79 ? -7.354 -0.621 6.519 1.00 98.44 79 PRO A N 1
ATOM 591 C CA . PRO A 1 79 ? -8.290 -1.711 6.796 1.00 98.44 79 PRO A CA 1
ATOM 592 C C . PRO A 1 79 ? -8.495 -1.961 8.296 1.00 98.44 79 PRO A C 1
ATOM 594 O O . PRO A 1 79 ? -7.548 -1.933 9.068 1.00 98.44 79 PRO A O 1
ATOM 597 N N . GLY A 1 80 ? -9.734 -2.230 8.717 1.00 97.62 80 GLY A N 1
ATOM 598 C CA . GLY A 1 80 ? -10.052 -2.502 10.128 1.00 97.62 80 GLY A CA 1
ATOM 599 C C . GLY A 1 80 ? -10.111 -1.257 11.023 1.00 97.62 80 GLY A C 1
ATOM 600 O O . GLY A 1 80 ? -10.353 -1.380 12.219 1.00 97.62 80 GLY A O 1
ATOM 601 N N . THR A 1 81 ? -9.942 -0.059 10.456 1.00 97.56 81 THR A N 1
ATOM 602 C CA . THR A 1 81 ? -10.024 1.223 11.173 1.00 97.56 81 THR A CA 1
ATOM 603 C C . THR A 1 81 ? -11.006 2.178 10.484 1.00 97.56 81 THR A C 1
ATOM 605 O O . THR A 1 81 ? -11.491 1.907 9.384 1.00 97.56 81 THR A O 1
ATOM 608 N N . SER A 1 82 ? -11.288 3.320 11.113 1.00 96.31 82 SER A N 1
ATOM 609 C CA . SER A 1 82 ? -12.033 4.429 10.501 1.00 96.31 82 SER A CA 1
ATOM 610 C C . SER A 1 82 ? -11.136 5.455 9.796 1.00 96.31 82 SER A C 1
ATOM 612 O O . SER A 1 82 ? -11.634 6.492 9.359 1.00 96.31 82 SER A O 1
ATOM 614 N N . TYR A 1 83 ? -9.823 5.214 9.703 1.00 97.75 83 TYR A N 1
ATOM 615 C CA . TYR A 1 83 ? -8.893 6.199 9.165 1.00 97.75 83 TYR A CA 1
ATOM 616 C C . TYR A 1 83 ? -8.986 6.331 7.645 1.00 97.75 83 TYR A C 1
ATOM 618 O O . TYR A 1 83 ? -8.975 5.347 6.900 1.00 97.75 83 TYR A O 1
ATOM 626 N N . GLU A 1 84 ? -8.989 7.586 7.208 1.00 98.00 84 GLU A N 1
ATOM 627 C CA . GLU A 1 84 ? -8.889 8.003 5.817 1.00 98.00 84 GLU A CA 1
ATOM 628 C C . GLU A 1 84 ? -7.783 9.061 5.725 1.00 98.00 84 GLU A C 1
ATOM 630 O O . GLU A 1 84 ? -7.914 10.162 6.274 1.00 98.00 84 GLU A O 1
ATOM 635 N N . LEU A 1 85 ? -6.656 8.675 5.123 1.00 98.31 85 LEU A N 1
ATOM 636 C CA . LEU A 1 85 ? -5.374 9.379 5.216 1.00 98.31 85 LEU A CA 1
ATOM 637 C C . LEU A 1 85 ? -4.805 9.677 3.826 1.00 98.31 85 LEU A C 1
ATOM 639 O O . LEU A 1 85 ? -5.248 9.128 2.814 1.00 98.31 85 LEU A O 1
ATOM 643 N N . ASP A 1 86 ? -3.773 10.514 3.776 1.00 97.56 86 ASP A N 1
ATOM 644 C CA . ASP A 1 86 ? -2.953 10.617 2.576 1.00 97.56 86 ASP A CA 1
ATOM 645 C C . ASP A 1 86 ? -2.235 9.279 2.279 1.00 97.56 86 ASP A C 1
ATOM 647 O O . ASP A 1 86 ? -2.023 8.466 3.189 1.00 97.56 86 ASP A O 1
ATOM 651 N N . PRO A 1 87 ? -1.842 9.021 1.018 1.00 98.19 87 PRO A N 1
ATOM 652 C CA . PRO A 1 87 ? -1.254 7.740 0.634 1.00 98.19 87 PRO A CA 1
ATOM 653 C C . PRO A 1 87 ? 0.033 7.379 1.383 1.00 98.19 87 PRO A C 1
ATOM 655 O O . PRO A 1 87 ? 0.295 6.195 1.580 1.00 98.19 87 PRO A O 1
ATOM 658 N N . VAL A 1 88 ? 0.829 8.364 1.815 1.00 98.31 88 VAL A N 1
ATOM 659 C CA . VAL A 1 88 ? 2.093 8.107 2.520 1.00 98.31 88 VAL A CA 1
ATOM 660 C C . VAL A 1 88 ? 1.798 7.594 3.925 1.00 98.31 88 VAL A C 1
ATOM 662 O O . VAL A 1 88 ? 2.319 6.551 4.327 1.00 98.31 88 VAL A O 1
ATOM 665 N N . MET A 1 89 ? 0.911 8.272 4.655 1.00 98.12 89 MET A N 1
ATOM 666 C CA . MET A 1 89 ? 0.532 7.835 5.998 1.00 98.12 89 MET A CA 1
ATOM 667 C C . MET A 1 89 ? -0.280 6.545 5.994 1.00 98.12 89 MET A C 1
ATOM 669 O O . MET A 1 89 ? -0.040 5.682 6.841 1.00 98.12 89 MET A O 1
ATOM 673 N N . ALA A 1 90 ? -1.183 6.361 5.029 1.00 98.50 90 ALA A N 1
ATOM 674 C CA . ALA A 1 90 ? -1.895 5.097 4.868 1.00 98.50 90 ALA A CA 1
ATOM 675 C C . ALA A 1 90 ? -0.929 3.934 4.588 1.00 98.50 90 ALA A C 1
ATOM 677 O O . ALA A 1 90 ? -1.073 2.871 5.191 1.00 98.50 90 ALA A O 1
ATOM 678 N N . ALA A 1 91 ? 0.087 4.139 3.739 1.00 98.69 91 ALA A N 1
ATOM 679 C CA . ALA A 1 91 ? 1.095 3.121 3.452 1.00 98.69 91 ALA A CA 1
ATOM 680 C C . ALA A 1 91 ? 1.902 2.738 4.701 1.00 98.69 91 ALA A C 1
ATOM 682 O O . ALA A 1 91 ? 2.092 1.549 4.950 1.00 98.69 91 ALA A O 1
ATOM 683 N N . PHE A 1 92 ? 2.320 3.712 5.519 1.00 98.69 92 PHE A N 1
ATOM 684 C CA . PHE A 1 92 ? 2.986 3.419 6.793 1.00 98.69 92 PHE A CA 1
ATOM 685 C C . PHE A 1 92 ? 2.078 2.630 7.742 1.00 98.69 92 PHE A C 1
ATOM 687 O O . PHE A 1 92 ? 2.510 1.633 8.310 1.00 98.69 92 PHE A O 1
ATOM 694 N N . ASN A 1 93 ? 0.817 3.050 7.882 1.00 98.69 93 ASN A N 1
ATOM 695 C CA . ASN A 1 93 ? -0.152 2.392 8.756 1.00 98.69 93 ASN A CA 1
ATOM 696 C C . ASN A 1 93 ? -0.351 0.924 8.354 1.00 98.69 93 ASN A C 1
ATOM 698 O O . ASN A 1 93 ? -0.226 0.035 9.189 1.00 98.69 93 ASN A O 1
ATOM 702 N N . ILE A 1 94 ? -0.594 0.663 7.066 1.00 98.81 94 ILE A N 1
ATOM 703 C CA . ILE A 1 94 ? -0.764 -0.700 6.546 1.00 98.81 94 ILE A CA 1
ATOM 704 C C . ILE A 1 94 ? 0.536 -1.497 6.707 1.00 98.81 94 ILE A C 1
ATOM 706 O O . ILE A 1 94 ? 0.496 -2.625 7.186 1.00 98.81 94 ILE A O 1
ATOM 710 N N . GLY A 1 95 ? 1.687 -0.907 6.373 1.00 98.69 95 GLY A N 1
ATOM 711 C CA . GLY A 1 95 ? 2.997 -1.550 6.496 1.00 98.69 95 GLY A CA 1
ATOM 712 C C . GLY A 1 95 ? 3.344 -1.963 7.930 1.00 98.69 95 GLY A C 1
ATOM 713 O O . GLY A 1 95 ? 3.836 -3.066 8.137 1.00 98.69 95 GLY A O 1
ATOM 714 N N . ALA A 1 96 ? 3.044 -1.109 8.911 1.00 98.56 96 ALA A N 1
ATOM 715 C CA . ALA A 1 96 ? 3.268 -1.374 10.333 1.00 98.56 96 ALA A CA 1
ATOM 716 C C . ALA A 1 96 ? 2.237 -2.335 10.953 1.00 98.56 96 ALA A C 1
ATOM 718 O O . ALA A 1 96 ? 2.486 -2.921 12.001 1.00 98.56 96 ALA A O 1
ATOM 719 N N . MET A 1 97 ? 1.055 -2.482 10.350 1.00 98.62 97 MET A N 1
ATOM 720 C CA . MET A 1 97 ? 0.084 -3.492 10.781 1.00 98.62 97 MET A CA 1
ATOM 721 C C . MET A 1 97 ? 0.504 -4.890 10.331 1.00 98.62 97 MET A C 1
ATOM 723 O O . MET A 1 97 ? 0.342 -5.853 11.072 1.00 98.62 97 MET A O 1
ATOM 727 N N . ILE A 1 98 ? 1.032 -5.015 9.113 1.00 98.56 98 ILE A N 1
ATOM 728 C CA . ILE A 1 98 ? 1.382 -6.320 8.540 1.00 98.56 98 ILE A CA 1
ATOM 729 C C . ILE A 1 98 ? 2.766 -6.823 8.983 1.00 98.56 98 ILE A C 1
ATOM 731 O O . ILE A 1 98 ? 3.140 -7.939 8.618 1.00 98.56 98 ILE A O 1
ATOM 735 N N . ARG A 1 99 ? 3.541 -6.025 9.738 1.00 97.44 99 ARG A N 1
ATOM 736 C CA . ARG A 1 99 ? 4.886 -6.382 10.207 1.00 97.44 99 ARG A CA 1
ATOM 737 C C . ARG A 1 99 ? 5.320 -5.616 11.453 1.00 97.44 99 ARG A C 1
ATOM 739 O O . ARG A 1 99 ? 6.084 -6.227 12.240 1.00 97.44 99 ARG A O 1
#

Solvent-accessib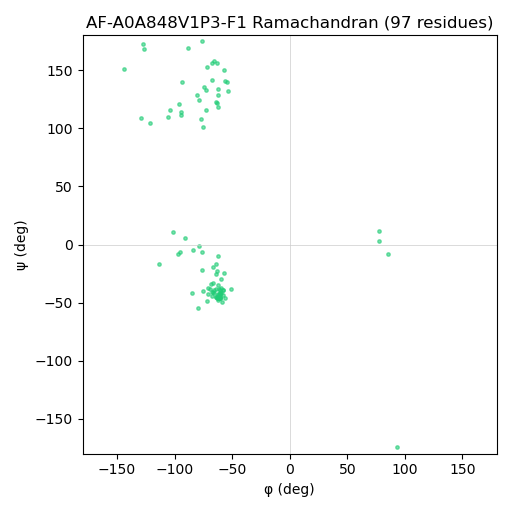le surface area (backbone atoms only — not comparable to full-atom values): 6163 Å² total; per-residue (Å²): 131,88,80,81,63,90,85,58,87,73,78,78,78,79,57,66,71,60,49,56,53,50,50,48,74,74,70,61,78,89,84,51,67,67,59,55,55,49,49,54,52,51,52,54,52,44,52,52,46,25,54,60,34,64,80,35,69,84,48,49,76,73,46,71,56,97,52,85,89,60,73,33,92,94,38,38,66,36,86,96,57,92,50,32,26,55,64,68,55,25,48,50,40,50,54,54,32,56,101

Radius of gyration: 20.68 Å; Cα contacts (8 Å, |Δi|>4): 69; chains: 1; bounding box: 49×38×42 Å

Foldseek 3Di:
DDDDPPPDPDDDDDDPVVVVVVCCVPPDDDPDPVVVVVVVVVVVLLVVQLLVLVVPPVLCVLAADPDPPDADVVADDAPPDPGRDHPVRSVVSSVSSSD

Sequence (99 aa):
MSSFDIRSAKRPDPDKVLSDIADYVLDYEVASEEAYRTARYCLMDTLACGFQALDYPACTKLLGPVVPGATMSGGARVPGTSYELDPVMAAFNIGAMIR

Nearest PDB structures (foldseek):
  5mvi-assembly3_B  TM=9.899E-01  e=4.118E-08  Salmonella enterica
  5mvi-assembly2_C  TM=9.910E-01  e=4.689E-08  Salmonella enterica
  5mvi-assembly3_A  TM=9.902E-01  e=7.386E-08  Salmonella enterica
  5mux-assembly3_F  TM=9.924E-01  e=1.832E-07  Bacillus subtilis subsp. subtilis str. 168
  6s62-assembly1_C  TM=9.923E-01  e=3.286E-07  Pseudomonas aeruginosa PAO1

Secondary structure (DSSP, 8-state):
-PPP-TT---PPPPPHHHHHHHHHHHH-----HHHHHHHHHHHHHHHHHHHHHTT-HHHHTT-S-SSTT---TT-EE-TTS--EE-HHHHHHHHHHH--

Mean predicted aligned error: 5.01 Å